Protein AF-O34590-F1 (afdb_monomer_lite)

Sequence (52 aa):
MRRVEVKKGDFVLKEEVEVVFEKRVTPFGNSAKVDVPKRYIGWRAYVIVVRD

Foldseek 3Di:
DWDWDDDPNDTDTDAQWDDKDKDAFDDDVVQTPVRDHPVRHRHIDIDIDGDD

Organism: Archaeoglobus fulgidus (strain ATCC 49558 / DSM 4304 / JCM 9628 / NBRC 100126 / VC-16) (NCBI:txid224325)

Radius of gyration: 13.11 Å; chains: 1; bounding box: 27×25×33 Å

InterPro domains:
  IPR019205 Protein of unknown function DUF2080, transposon-encoded [NF033496] (18-50)
  IPR019205 Protein of unknown function DUF2080, transposon-encoded [PF09853] (4-52)

Structure (mmCIF, N/CA/C/O backbone):
data_AF-O34590-F1
#
_entry.id   AF-O34590-F1
#
loop_
_atom_site.group_PDB
_atom_site.id
_atom_site.type_symbol
_atom_site.label_atom_id
_atom_site.label_alt_id
_atom_site.label_comp_id
_atom_site.label_asym_id
_atom_site.label_entity_id
_atom_site.label_seq_id
_atom_site.pdbx_PDB_ins_code
_atom_site.Cartn_x
_atom_site.Cartn_y
_atom_site.Cartn_z
_atom_site.occupancy
_atom_site.B_iso_or_equiv
_atom_site.auth_seq_id
_atom_site.auth_comp_id
_atom_site.auth_asym_id
_atom_site.auth_atom_id
_atom_site.pdbx_PDB_model_num
ATOM 1 N N . MET A 1 1 ? -5.985 1.561 21.389 1.00 73.38 1 MET A N 1
ATOM 2 C CA . MET A 1 1 ? -5.489 0.166 21.303 1.00 73.38 1 MET A CA 1
ATOM 3 C C . MET A 1 1 ? -5.409 -0.198 19.833 1.00 73.38 1 MET A C 1
ATOM 5 O O . MET A 1 1 ? -6.450 -0.325 19.197 1.00 73.38 1 MET A O 1
ATOM 9 N N . ARG A 1 2 ? -4.185 -0.268 19.308 1.00 82.12 2 ARG A N 1
ATOM 10 C CA . ARG A 1 2 ? -3.875 -0.466 17.888 1.00 82.12 2 ARG A CA 1
ATOM 11 C C . ARG A 1 2 ? -4.260 -1.891 17.462 1.00 82.12 2 ARG A C 1
ATOM 13 O O . ARG A 1 2 ? -3.894 -2.838 18.161 1.00 82.12 2 ARG A O 1
ATOM 20 N N . ARG A 1 3 ? -5.018 -2.074 16.372 1.00 85.75 3 ARG A N 1
ATOM 21 C CA . ARG A 1 3 ? -5.376 -3.413 15.846 1.00 85.75 3 ARG A CA 1
ATOM 22 C C . ARG A 1 3 ? -5.196 -3.464 14.336 1.00 85.75 3 ARG A C 1
ATOM 24 O O . ARG A 1 3 ? -5.833 -2.700 13.617 1.00 85.75 3 ARG A O 1
ATOM 31 N N . VAL A 1 4 ? -4.385 -4.415 13.881 1.00 87.56 4 VAL A N 1
ATOM 32 C CA . VAL A 1 4 ? -4.166 -4.728 12.465 1.00 87.56 4 VAL A CA 1
ATOM 33 C C . VAL A 1 4 ? -4.420 -6.219 12.271 1.00 87.56 4 VAL A C 1
ATOM 35 O O . VAL A 1 4 ? -3.755 -7.037 12.902 1.00 87.56 4 VAL A O 1
ATOM 38 N N . GLU A 1 5 ? -5.389 -6.587 11.434 1.00 87.25 5 GLU A N 1
ATOM 39 C CA . GLU A 1 5 ? -5.705 -7.989 11.137 1.00 87.25 5 GLU A CA 1
ATOM 40 C C . GLU A 1 5 ? -5.875 -8.222 9.638 1.00 87.25 5 GLU A C 1
ATOM 42 O O . GLU A 1 5 ? -6.519 -7.436 8.948 1.00 87.25 5 GLU A O 1
ATOM 47 N N . VAL A 1 6 ? -5.343 -9.348 9.159 1.00 82.25 6 VAL A N 1
ATOM 48 C CA . VAL A 1 6 ? -5.651 -9.908 7.839 1.00 82.25 6 VAL A CA 1
ATOM 49 C C . VAL A 1 6 ? -6.353 -11.248 8.062 1.00 82.25 6 VAL A C 1
ATOM 51 O O . VAL A 1 6 ? -5.743 -12.182 8.585 1.00 82.25 6 VAL A O 1
ATOM 54 N N . LYS A 1 7 ? -7.634 -11.363 7.699 1.00 85.31 7 LYS A N 1
ATOM 55 C CA . LYS A 1 7 ? -8.435 -12.590 7.853 1.00 85.31 7 LYS A CA 1
ATOM 56 C C . LYS A 1 7 ? -9.130 -12.935 6.546 1.00 85.31 7 LYS A C 1
ATOM 58 O O . LYS A 1 7 ? -9.968 -12.183 6.084 1.00 85.31 7 LYS A O 1
ATOM 63 N N . LYS A 1 8 ? -8.811 -14.102 5.973 1.00 81.81 8 LYS A N 1
ATOM 64 C CA . LYS A 1 8 ? -9.475 -14.654 4.770 1.00 81.81 8 LYS A CA 1
ATOM 65 C C . LYS A 1 8 ? -9.548 -13.692 3.563 1.00 81.81 8 LYS A C 1
ATOM 67 O O . LYS A 1 8 ? -10.435 -13.831 2.734 1.00 81.81 8 LYS A O 1
ATOM 72 N N . GLY A 1 9 ? -8.602 -12.758 3.448 1.00 84.81 9 GLY A N 1
ATOM 73 C CA . GLY A 1 9 ? -8.581 -11.733 2.395 1.00 84.81 9 GLY A CA 1
ATOM 74 C C . GLY A 1 9 ? -9.059 -10.353 2.851 1.00 84.81 9 GLY A C 1
ATOM 75 O O . GLY A 1 9 ? -8.744 -9.368 2.190 1.00 84.81 9 GLY A O 1
ATOM 76 N N . ASP A 1 10 ? -9.714 -10.262 4.009 1.00 84.75 10 ASP A N 1
ATOM 77 C CA . ASP A 1 10 ? -10.129 -8.994 4.599 1.00 84.75 10 ASP A CA 1
ATOM 78 C C . ASP A 1 10 ? -8.984 -8.380 5.406 1.00 84.75 10 ASP A C 1
ATOM 80 O O . ASP A 1 10 ? -8.350 -9.058 6.219 1.00 84.75 10 ASP A O 1
ATOM 84 N N . PHE A 1 11 ? -8.736 -7.087 5.201 1.00 87.75 11 PHE A N 1
ATOM 85 C CA . PHE A 1 11 ? -7.798 -6.287 5.985 1.00 87.75 11 PHE A CA 1
ATOM 86 C C . PHE A 1 11 ? -8.575 -5.310 6.868 1.00 87.75 11 PHE A C 1
ATOM 88 O O . PHE A 1 11 ? -9.341 -4.490 6.363 1.00 87.75 11 PHE A O 1
ATOM 95 N N . VAL A 1 12 ? -8.371 -5.384 8.184 1.00 89.25 12 VAL A N 1
ATOM 96 C CA . VAL A 1 12 ? -9.004 -4.489 9.159 1.00 89.25 12 VAL A CA 1
ATOM 97 C C . VAL A 1 12 ? -7.924 -3.755 9.946 1.00 89.25 12 VAL A C 1
ATOM 99 O O . VAL A 1 12 ? -7.138 -4.376 10.663 1.00 89.25 12 VAL A O 1
ATOM 102 N N . LEU A 1 13 ? -7.931 -2.425 9.843 1.00 90.94 13 LEU A N 1
ATOM 103 C CA . LEU A 1 13 ? -7.115 -1.509 10.637 1.00 90.94 13 LEU A CA 1
ATOM 104 C C . LEU A 1 13 ? -8.028 -0.701 11.564 1.00 90.94 13 LEU A C 1
ATOM 106 O O . LEU A 1 13 ? -8.957 -0.044 11.095 1.00 90.94 13 LEU A O 1
ATOM 110 N N . LYS A 1 14 ? -7.766 -0.739 12.872 1.00 90.50 14 LYS A N 1
ATOM 111 C CA . LYS A 1 14 ? -8.470 0.075 13.871 1.00 90.50 14 LYS A CA 1
ATOM 112 C C . LYS A 1 14 ? -7.486 1.045 14.524 1.00 90.50 14 LYS A C 1
ATOM 114 O O . LYS A 1 14 ? -6.739 0.648 15.417 1.00 90.50 14 LYS A O 1
ATOM 119 N N . GLU A 1 15 ? -7.527 2.286 14.051 1.00 92.50 15 GLU A N 1
ATOM 120 C CA . GLU A 1 15 ? -6.697 3.432 14.445 1.00 92.50 15 GLU A CA 1
ATOM 121 C C . GLU A 1 15 ? -7.474 4.739 14.232 1.00 92.50 15 GLU A C 1
ATOM 123 O O . G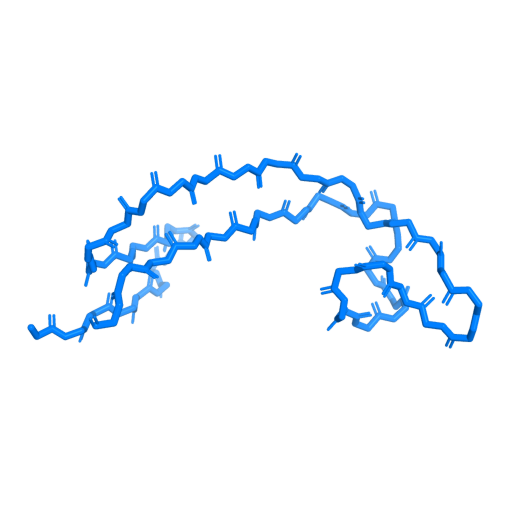LU A 1 15 ? -8.551 4.730 13.627 1.00 92.50 15 GLU A O 1
ATOM 128 N N . GLU A 1 16 ? -6.901 5.860 14.668 1.00 92.25 16 GLU A N 1
ATOM 129 C CA . GLU A 1 16 ? -7.313 7.203 14.241 1.00 92.25 16 GLU A CA 1
ATOM 130 C C . GLU A 1 16 ? -6.856 7.455 12.795 1.00 92.25 16 GLU A C 1
ATOM 132 O O . GLU A 1 16 ? -5.863 8.129 12.533 1.00 92.25 16 GLU A O 1
ATOM 137 N N . VAL A 1 17 ? -7.544 6.820 11.841 1.00 92.50 17 VAL A N 1
ATOM 138 C CA . VAL A 1 17 ? -7.253 6.949 10.408 1.00 92.50 17 VAL A CA 1
ATOM 139 C C . VAL A 1 17 ? -7.700 8.311 9.904 1.00 92.50 17 VAL A C 1
ATOM 141 O O . VAL A 1 17 ? -8.882 8.642 9.950 1.00 92.50 17 VAL A O 1
ATOM 144 N N . GLU A 1 18 ? -6.752 9.046 9.339 1.00 95.50 18 GLU A N 1
ATOM 145 C CA . GLU A 1 18 ? -6.966 10.404 8.862 1.00 95.50 18 GLU A CA 1
ATOM 146 C C . GLU A 1 18 ? -7.326 10.436 7.381 1.00 95.50 18 GLU A C 1
ATOM 148 O O . GLU A 1 18 ? -8.260 11.115 6.955 1.00 95.50 18 GLU A O 1
ATOM 153 N N . VAL A 1 19 ? -6.583 9.676 6.574 1.00 93.44 19 VAL A N 1
ATOM 154 C CA . VAL A 1 19 ? -6.825 9.577 5.136 1.00 93.44 19 VAL A CA 1
ATOM 155 C C . VAL A 1 19 ? -6.348 8.238 4.590 1.00 93.44 19 VAL A C 1
ATOM 157 O O . VAL A 1 19 ? -5.309 7.703 4.984 1.00 93.44 19 VAL A O 1
ATOM 160 N N . VAL A 1 20 ? -7.111 7.713 3.634 1.00 94.12 20 VAL A N 1
ATOM 161 C CA . VAL A 1 20 ? -6.758 6.541 2.834 1.00 94.12 20 VAL A CA 1
ATOM 162 C C . VAL A 1 20 ? -6.747 6.958 1.375 1.00 94.12 20 VAL A C 1
ATOM 164 O O . VAL A 1 20 ? -7.709 7.554 0.892 1.00 94.12 20 VAL A O 1
ATOM 167 N N . PHE A 1 21 ? -5.679 6.627 0.655 1.00 94.38 21 PHE A N 1
ATOM 168 C CA . PHE A 1 21 ? -5.627 6.850 -0.786 1.00 94.38 21 PHE A CA 1
ATOM 169 C C . PHE A 1 21 ? -5.084 5.642 -1.542 1.00 94.38 21 PHE A C 1
ATOM 171 O O . PHE A 1 21 ? -4.190 4.925 -1.088 1.00 94.38 21 PHE A O 1
ATOM 178 N N . GLU A 1 22 ? -5.639 5.441 -2.734 1.00 91.69 22 GLU A N 1
ATOM 179 C CA . GLU A 1 22 ? -5.202 4.427 -3.684 1.00 91.69 22 GLU A CA 1
ATOM 180 C C . GLU A 1 22 ? -4.116 5.006 -4.599 1.00 91.69 22 GLU A C 1
ATOM 182 O O . GLU A 1 22 ? -4.284 6.075 -5.192 1.00 91.69 22 GLU A O 1
ATOM 187 N N . LYS A 1 23 ? -3.002 4.287 -4.750 1.00 91.38 23 LYS A N 1
ATOM 188 C CA . LYS A 1 23 ? -1.963 4.605 -5.737 1.00 91.38 23 LYS A CA 1
ATOM 189 C C . LYS A 1 23 ? -1.530 3.363 -6.500 1.00 91.38 23 LYS A C 1
ATOM 191 O O . LYS A 1 23 ? -1.501 2.257 -5.967 1.00 91.38 23 LYS A O 1
ATOM 196 N N . ARG A 1 24 ? -1.115 3.559 -7.753 1.00 93.75 24 ARG A N 1
ATOM 197 C CA . ARG A 1 24 ? -0.288 2.567 -8.447 1.00 93.75 24 ARG A CA 1
ATOM 198 C C . ARG A 1 24 ? 1.164 2.715 -8.028 1.00 93.75 24 ARG A C 1
ATOM 200 O O . ARG A 1 24 ? 1.683 3.828 -7.940 1.00 93.75 24 ARG A O 1
ATOM 207 N N . VAL A 1 25 ? 1.826 1.582 -7.838 1.00 93.00 25 VAL A N 1
ATOM 208 C CA . VAL A 1 25 ? 3.264 1.534 -7.597 1.00 93.00 25 VAL A CA 1
ATOM 209 C C . VAL A 1 25 ? 3.991 1.894 -8.890 1.00 93.00 25 VAL A C 1
ATOM 211 O O . VAL A 1 25 ? 3.979 1.131 -9.858 1.00 93.00 25 VAL A O 1
ATOM 214 N N . THR A 1 26 ? 4.635 3.059 -8.904 1.00 91.88 26 THR A N 1
ATOM 215 C CA . THR A 1 26 ? 5.451 3.525 -10.030 1.00 91.88 26 THR A CA 1
ATOM 216 C C . THR A 1 26 ? 6.942 3.394 -9.717 1.00 91.88 26 THR A C 1
ATOM 218 O O . THR A 1 26 ? 7.329 3.544 -8.551 1.00 91.88 26 THR A O 1
ATOM 221 N N . PR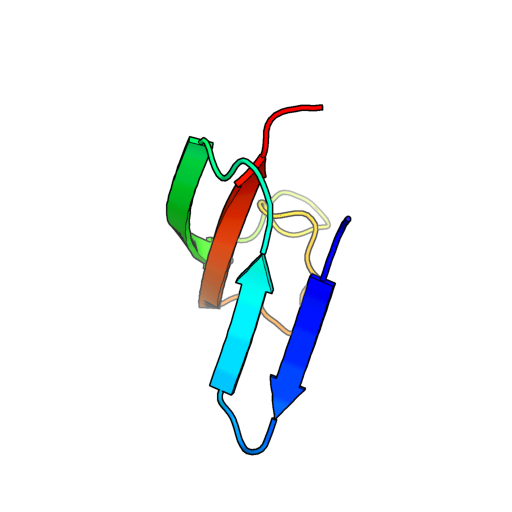O A 1 27 ? 7.798 3.181 -10.733 1.00 89.38 27 PRO A N 1
ATOM 222 C CA . PRO A 1 27 ? 9.244 3.282 -10.563 1.00 89.38 27 PRO A CA 1
ATOM 223 C C . PRO A 1 27 ? 9.647 4.657 -10.014 1.00 89.38 27 PRO A C 1
ATOM 225 O O . PRO A 1 27 ? 9.034 5.675 -10.348 1.00 89.38 27 PRO A O 1
ATOM 228 N N . PHE A 1 28 ? 10.681 4.690 -9.179 1.00 87.88 28 PHE A N 1
ATOM 229 C CA . PHE A 1 28 ? 11.312 5.915 -8.697 1.00 87.88 28 PHE A CA 1
ATOM 230 C C . PHE A 1 28 ? 12.813 5.670 -8.508 1.00 87.88 28 PHE A C 1
ATOM 232 O O . PHE A 1 28 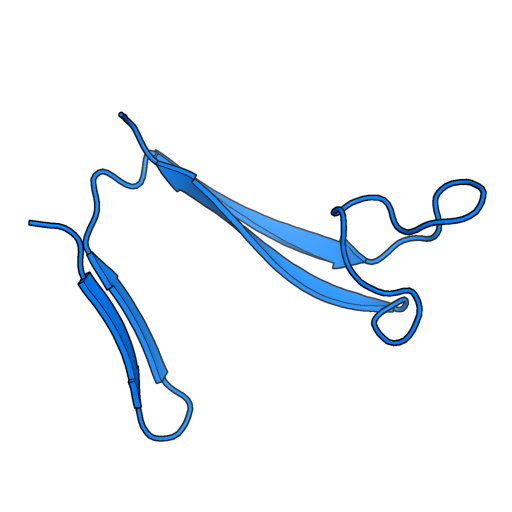? 13.236 5.055 -7.529 1.00 87.88 28 PHE A O 1
ATOM 239 N N . GLY A 1 29 ? 13.623 6.106 -9.478 1.00 84.44 29 GLY A N 1
ATOM 240 C CA . GLY A 1 29 ? 15.064 5.838 -9.505 1.00 84.44 29 GLY A CA 1
ATOM 241 C C . GLY A 1 29 ? 15.374 4.340 -9.401 1.00 84.44 29 GLY A C 1
ATOM 242 O O . GLY A 1 29 ? 14.829 3.525 -10.143 1.00 84.44 29 GLY A O 1
ATOM 243 N N . ASN A 1 30 ? 16.211 3.972 -8.427 1.00 81.62 30 ASN A N 1
ATOM 244 C CA . ASN A 1 30 ? 16.539 2.579 -8.116 1.00 81.62 30 ASN A CA 1
ATOM 245 C C . ASN A 1 30 ? 15.512 1.879 -7.205 1.00 81.62 30 ASN A C 1
ATOM 247 O O . ASN A 1 30 ? 15.789 0.763 -6.772 1.00 81.62 30 ASN A O 1
ATOM 251 N N . SER A 1 31 ? 14.347 2.474 -6.930 1.00 78.19 31 SER A N 1
ATOM 252 C CA . SER A 1 31 ? 13.287 1.934 -6.060 1.00 78.19 31 SER A CA 1
ATOM 253 C C . SER A 1 31 ? 11.883 2.151 -6.668 1.00 78.19 31 SER A C 1
ATOM 255 O O . SER A 1 31 ? 11.744 2.372 -7.875 1.00 78.19 31 SER A O 1
ATOM 257 N N . ALA A 1 32 ? 10.830 2.049 -5.854 1.00 81.94 32 ALA A N 1
ATOM 258 C CA . ALA A 1 32 ? 9.460 2.435 -6.181 1.00 81.94 32 ALA A CA 1
ATOM 259 C C . ALA A 1 32 ? 8.986 3.599 -5.294 1.00 81.94 32 ALA A C 1
ATOM 261 O O . ALA A 1 32 ? 9.449 3.761 -4.169 1.00 81.94 32 ALA A O 1
ATOM 262 N N . LYS A 1 33 ? 8.033 4.399 -5.787 1.00 74.12 33 LYS A N 1
ATOM 263 C CA . LYS A 1 33 ? 7.605 5.671 -5.163 1.00 74.12 33 LYS A CA 1
ATOM 264 C C . LYS A 1 33 ? 6.849 5.536 -3.825 1.00 74.12 33 LYS A C 1
ATOM 266 O O . LYS A 1 33 ? 6.601 6.543 -3.177 1.00 74.12 33 LYS A O 1
ATOM 271 N N . VAL A 1 34 ? 6.434 4.326 -3.447 1.00 80.25 34 VAL A N 1
ATOM 272 C CA . VAL A 1 34 ? 5.636 4.043 -2.231 1.00 80.25 34 VAL A CA 1
ATOM 273 C C . VAL A 1 34 ? 6.455 3.228 -1.215 1.00 80.25 34 VAL A C 1
ATOM 275 O O . VAL A 1 34 ? 5.886 2.507 -0.411 1.00 80.25 34 VAL A O 1
ATOM 278 N N . ASP A 1 35 ? 7.789 3.261 -1.302 1.00 79.19 35 ASP A N 1
ATOM 279 C CA . ASP A 1 35 ? 8.687 2.470 -0.439 1.00 79.19 35 ASP A CA 1
ATOM 280 C C . ASP A 1 35 ? 8.361 0.964 -0.427 1.00 79.19 35 ASP A C 1
ATOM 282 O O . ASP A 1 35 ? 8.486 0.261 0.573 1.00 79.19 35 ASP A O 1
ATOM 286 N N . VAL A 1 36 ? 7.941 0.445 -1.582 1.00 87.62 36 VAL A N 1
ATOM 287 C CA . VAL A 1 36 ? 7.613 -0.970 -1.783 1.00 87.62 36 VAL A CA 1
ATOM 288 C C . VAL A 1 36 ? 8.663 -1.671 -2.653 1.00 87.62 36 VAL A C 1
ATOM 290 O O . VAL A 1 36 ? 9.268 -1.042 -3.527 1.00 87.62 36 VAL A O 1
ATOM 293 N N . PRO A 1 37 ? 8.868 -2.993 -2.490 1.00 89.25 37 PRO A N 1
ATOM 294 C CA . PRO A 1 37 ? 9.758 -3.761 -3.356 1.00 89.25 37 PRO A CA 1
AT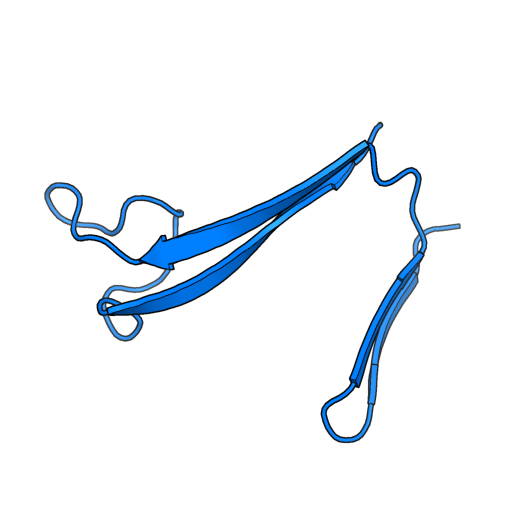OM 295 C C . PRO A 1 37 ? 9.409 -3.642 -4.849 1.00 89.25 37 PRO A C 1
ATOM 297 O O . PRO A 1 37 ? 8.239 -3.711 -5.228 1.00 89.25 37 PRO A O 1
ATOM 300 N N . LYS A 1 38 ? 10.433 -3.583 -5.719 1.00 89.12 38 LYS A N 1
ATOM 301 C CA . LYS A 1 38 ? 10.271 -3.453 -7.187 1.00 89.12 38 LYS A CA 1
ATOM 302 C C . LYS A 1 38 ? 9.358 -4.502 -7.822 1.00 89.12 38 LYS A C 1
ATOM 304 O O . LYS A 1 38 ? 8.710 -4.215 -8.820 1.00 89.12 38 LYS A O 1
ATOM 309 N N . ARG A 1 39 ? 9.282 -5.705 -7.241 1.00 92.88 39 ARG A N 1
ATOM 310 C CA . ARG A 1 39 ? 8.405 -6.789 -7.718 1.00 92.88 39 ARG A CA 1
ATOM 311 C C . ARG A 1 39 ? 6.915 -6.416 -7.739 1.00 92.88 39 ARG A C 1
ATOM 313 O O . ARG A 1 39 ? 6.149 -7.092 -8.408 1.00 92.88 39 ARG A O 1
ATOM 320 N N . TYR A 1 40 ? 6.522 -5.352 -7.036 1.00 93.44 40 TYR A N 1
ATOM 321 C CA . TYR A 1 40 ? 5.149 -4.845 -7.001 1.00 93.44 40 TYR A CA 1
ATOM 322 C C . TYR A 1 40 ? 4.923 -3.624 -7.904 1.00 93.44 40 TYR A C 1
ATOM 324 O O . TYR A 1 40 ? 3.859 -3.014 -7.843 1.00 93.44 40 TYR A O 1
ATOM 332 N N . ILE A 1 41 ? 5.891 -3.233 -8.744 1.00 92.50 41 ILE A N 1
ATOM 333 C CA . ILE A 1 41 ? 5.676 -2.177 -9.745 1.00 92.50 41 ILE A CA 1
ATOM 334 C C . ILE A 1 41 ? 4.480 -2.546 -10.636 1.00 92.50 41 ILE A C 1
ATOM 336 O O . ILE A 1 41 ? 4.350 -3.679 -11.094 1.00 92.50 41 ILE A O 1
ATOM 340 N N . GLY A 1 42 ? 3.587 -1.578 -10.859 1.00 92.25 42 GLY A N 1
ATOM 341 C CA . GLY A 1 42 ? 2.334 -1.756 -11.598 1.00 92.25 42 GLY A CA 1
ATOM 342 C C . GLY A 1 42 ? 1.150 -2.229 -10.749 1.00 92.25 42 GLY A C 1
ATOM 343 O O . GLY A 1 42 ? 0.011 -2.133 -11.208 1.00 92.25 42 GLY A O 1
ATOM 344 N N . TRP A 1 43 ? 1.382 -2.680 -9.514 1.00 95.25 43 TRP A N 1
ATOM 345 C CA . TRP A 1 43 ? 0.315 -3.123 -8.620 1.00 95.25 43 TRP A CA 1
ATOM 346 C C . TRP A 1 43 ? -0.370 -1.929 -7.952 1.00 95.25 43 TRP A C 1
ATOM 348 O O . TRP A 1 43 ? 0.156 -0.811 -7.908 1.00 95.25 43 TRP A O 1
ATOM 358 N N . ARG A 1 44 ? -1.568 -2.179 -7.425 1.00 94.12 44 ARG A N 1
ATOM 359 C CA . ARG A 1 44 ? -2.302 -1.242 -6.579 1.00 94.12 44 ARG A CA 1
ATOM 360 C C . ARG A 1 44 ? -1.781 -1.331 -5.147 1.00 94.12 44 ARG A C 1
ATOM 362 O O . ARG A 1 44 ? -1.642 -2.425 -4.610 1.00 94.12 44 ARG A O 1
ATOM 369 N N . ALA A 1 45 ? -1.542 -0.179 -4.539 1.00 92.94 45 ALA A N 1
ATOM 370 C CA . ALA A 1 45 ? -1.226 -0.037 -3.129 1.00 92.94 45 ALA A CA 1
ATOM 371 C C . ALA A 1 45 ? -2.219 0.934 -2.483 1.00 92.94 45 ALA A C 1
ATOM 373 O O . ALA A 1 45 ? -2.598 1.945 -3.081 1.00 92.94 45 ALA A O 1
ATOM 374 N N . TYR A 1 46 ? -2.612 0.626 -1.252 1.00 92.50 46 TYR A N 1
ATOM 375 C CA . TYR A 1 46 ? -3.334 1.548 -0.387 1.00 92.50 46 TYR A CA 1
ATOM 376 C C . TYR A 1 46 ? -2.340 2.150 0.596 1.00 92.50 46 TYR A C 1
ATOM 378 O O . TYR A 1 46 ? -1.585 1.419 1.235 1.00 92.50 46 TYR A O 1
ATOM 386 N N . VAL A 1 47 ? -2.328 3.476 0.697 1.00 91.62 47 VAL A N 1
ATOM 387 C CA . VAL A 1 47 ? -1.546 4.192 1.705 1.00 91.62 47 VAL A CA 1
ATOM 388 C C . VAL A 1 47 ? -2.524 4.763 2.714 1.00 91.62 47 VAL A C 1
ATOM 390 O O . VAL A 1 47 ? -3.500 5.418 2.341 1.00 91.62 47 VAL A O 1
ATOM 393 N N . ILE 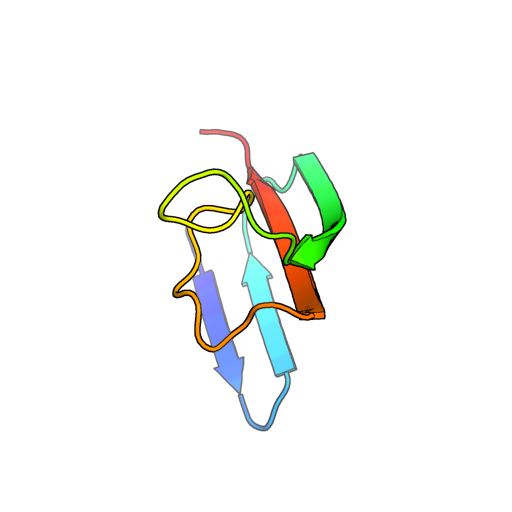A 1 48 ? -2.265 4.472 3.981 1.00 93.25 48 ILE A N 1
ATOM 394 C CA . ILE A 1 48 ? -3.109 4.867 5.099 1.00 93.25 48 ILE A CA 1
ATOM 395 C C . ILE A 1 48 ? -2.274 5.769 5.998 1.00 93.25 48 ILE A C 1
ATOM 397 O O . ILE A 1 48 ? -1.170 5.393 6.388 1.00 93.25 48 ILE A O 1
ATOM 401 N N . VAL A 1 49 ? -2.794 6.953 6.301 1.00 92.56 49 VAL A N 1
ATOM 402 C CA . VAL A 1 49 ? -2.191 7.899 7.244 1.00 92.56 49 VAL A CA 1
ATOM 403 C C . VAL A 1 49 ? -3.056 7.912 8.497 1.00 92.56 49 VAL A C 1
ATOM 405 O O . VAL A 1 49 ? -4.276 8.047 8.398 1.00 92.56 49 VAL A O 1
ATOM 408 N N . VAL A 1 50 ? -2.431 7.749 9.657 1.00 94.19 50 VAL A N 1
ATOM 409 C CA . VAL A 1 50 ? -3.079 7.752 10.976 1.00 94.19 50 VAL A CA 1
ATOM 410 C C . VAL A 1 50 ? -2.510 8.889 11.824 1.00 94.19 50 VAL A C 1
ATOM 412 O O . VAL A 1 50 ? -1.376 9.309 11.582 1.00 94.19 50 VAL A O 1
ATOM 415 N N . ARG A 1 51 ? -3.281 9.396 12.791 1.00 92.06 51 ARG A N 1
ATOM 416 C CA . ARG A 1 51 ? -2.763 10.289 13.841 1.00 92.06 51 ARG A CA 1
ATOM 417 C C . ARG A 1 51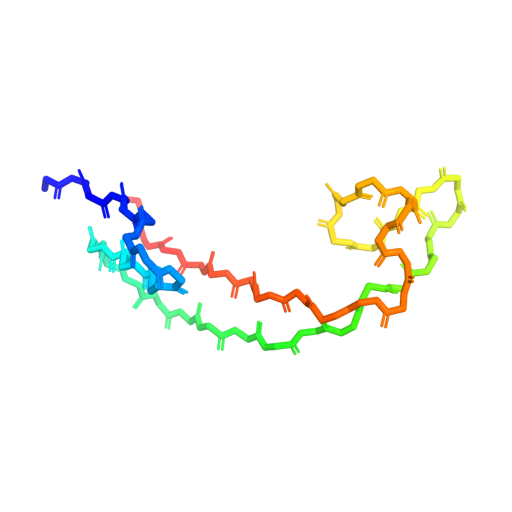 ? -1.974 9.483 14.876 1.00 92.06 51 ARG A C 1
ATOM 419 O O . ARG A 1 51 ? -2.332 8.341 15.164 1.00 92.06 51 ARG A O 1
ATOM 426 N N . ASP A 1 52 ? -0.907 10.085 15.399 1.00 82.19 52 ASP A N 1
ATOM 427 C CA . ASP A 1 52 ? -0.112 9.557 16.520 1.00 82.19 52 ASP A CA 1
ATOM 428 C C . ASP A 1 52 ? -0.556 10.162 17.857 1.00 82.19 52 ASP A C 1
ATOM 430 O O . ASP A 1 52 ? -0.888 11.373 17.877 1.00 82.19 52 ASP A O 1
#

pLDDT: mean 88.55, std 5.5, range [73.38, 95.5]

Secondary structure (DSSP, 8-state):
--EEEEETTEEEEES-EEEEEEEE--EETTEETTS--GGGTTSEEEEEEE--